Protein AF-A0A8T3BME5-F1 (afdb_monomer_lite)

Sequence (78 aa):
MFANVIKKEEEIVKLEGLEEDECLQLLNSHAFAGVDNPPNDHKKLRTIAGEIVKKLLGSPLVAKVIGGVLKDNLDERH

Structure (mmCIF, N/CA/C/O backbone):
data_AF-A0A8T3BME5-F1
#
_entry.id   AF-A0A8T3BME5-F1
#
loop_
_atom_site.group_PDB
_atom_site.id
_atom_site.type_symbol
_atom_site.label_atom_id
_atom_site.label_alt_id
_atom_site.label_comp_id
_atom_site.label_asym_id
_atom_site.label_entity_id
_atom_site.label_seq_id
_atom_site.pdbx_PDB_ins_code
_atom_site.Cartn_x
_atom_site.Cartn_y
_atom_site.Cartn_z
_atom_site.occupancy
_atom_site.B_iso_or_equiv
_atom_site.auth_seq_id
_atom_site.auth_comp_id
_atom_site.auth_asym_id
_atom_site.auth_atom_id
_atom_site.pdbx_PDB_model_num
ATOM 1 N N . MET A 1 1 ? -33.512 -17.199 41.304 1.00 53.81 1 MET A N 1
ATOM 2 C CA . MET A 1 1 ? -32.943 -15.836 41.151 1.00 53.81 1 MET A CA 1
ATOM 3 C C . MET A 1 1 ? -31.573 -15.979 40.486 1.00 53.81 1 MET A C 1
ATOM 5 O O . MET A 1 1 ? -31.013 -17.051 40.637 1.00 53.81 1 MET A O 1
ATOM 9 N N . PHE A 1 2 ? -31.087 -14.972 39.742 1.00 54.66 2 PHE A N 1
ATOM 10 C CA . PHE A 1 2 ? -29.841 -14.940 38.926 1.00 54.66 2 PHE A CA 1
ATOM 11 C C . PHE A 1 2 ? -29.944 -15.262 37.415 1.00 54.66 2 PHE A C 1
ATOM 13 O O . PHE A 1 2 ? -28.992 -15.755 36.828 1.00 54.66 2 PHE A O 1
ATOM 20 N N . ALA A 1 3 ? -31.047 -14.910 36.743 1.00 56.66 3 ALA A N 1
ATOM 21 C CA . ALA A 1 3 ? -31.092 -14.874 35.266 1.00 56.66 3 ALA A CA 1
ATOM 22 C C . ALA A 1 3 ? -30.556 -13.553 34.663 1.00 56.66 3 ALA A C 1
ATOM 24 O O . ALA A 1 3 ? -30.609 -13.352 33.456 1.00 56.66 3 ALA A O 1
ATOM 25 N N . ASN A 1 4 ? -30.027 -12.650 35.494 1.00 61.03 4 ASN A N 1
ATOM 26 C CA . ASN A 1 4 ? -29.437 -11.384 35.061 1.00 61.03 4 ASN A CA 1
ATOM 27 C C . ASN A 1 4 ? -27.912 -11.475 35.152 1.00 61.03 4 ASN A C 1
ATOM 29 O O . ASN A 1 4 ? -27.290 -10.755 35.928 1.00 61.03 4 ASN A O 1
ATOM 33 N N . VAL A 1 5 ? -27.310 -12.410 34.422 1.00 63.12 5 VAL A N 1
ATOM 34 C CA . VAL A 1 5 ? -25.852 -12.524 34.345 1.00 63.12 5 VAL A CA 1
ATOM 35 C C . VAL A 1 5 ? -25.434 -12.042 32.962 1.00 63.12 5 VAL A C 1
ATOM 37 O O . VAL A 1 5 ? -25.565 -12.751 31.975 1.00 63.12 5 VAL A O 1
ATOM 40 N N . ILE A 1 6 ? -24.954 -10.795 32.953 1.00 65.12 6 ILE A N 1
ATOM 41 C CA . ILE A 1 6 ? -24.202 -10.129 31.884 1.00 65.12 6 ILE A CA 1
ATOM 42 C C . ILE A 1 6 ? -25.044 -9.809 30.639 1.00 65.12 6 ILE A C 1
ATOM 44 O O . ILE A 1 6 ? -25.044 -10.525 29.642 1.00 65.12 6 ILE A O 1
ATOM 48 N N . LYS A 1 7 ? -25.695 -8.638 30.652 1.00 64.56 7 LYS A N 1
ATOM 49 C CA . LYS A 1 7 ? -25.924 -7.913 29.398 1.00 64.56 7 LYS A CA 1
ATOM 50 C C . LYS A 1 7 ? -24.543 -7.473 28.910 1.00 64.56 7 LYS A C 1
ATOM 52 O O . LYS A 1 7 ? -23.963 -6.561 29.489 1.00 64.56 7 LYS A O 1
ATOM 57 N N . LYS A 1 8 ? -23.976 -8.177 27.932 1.00 67.81 8 LYS A N 1
ATOM 58 C CA . LYS A 1 8 ? -22.772 -7.718 27.240 1.00 67.81 8 LYS A CA 1
ATOM 59 C C . LYS A 1 8 ? -23.207 -6.526 26.392 1.00 67.81 8 LYS A C 1
ATOM 61 O O . LYS A 1 8 ? -24.025 -6.705 25.495 1.00 67.81 8 LYS A O 1
ATOM 66 N N . GLU A 1 9 ? -22.752 -5.323 26.725 1.00 73.44 9 GLU A N 1
ATOM 67 C CA . GLU A 1 9 ? -22.899 -4.196 25.806 1.00 73.44 9 GLU A CA 1
ATOM 68 C C . GLU A 1 9 ? -22.132 -4.544 24.529 1.00 73.44 9 GLU A C 1
ATOM 70 O O . GLU A 1 9 ? -20.932 -4.827 24.560 1.00 73.44 9 GLU A O 1
ATOM 75 N N . GLU A 1 10 ? -22.856 -4.631 23.417 1.00 78.00 10 GLU A N 1
ATOM 76 C CA . GLU A 1 10 ? -22.254 -4.758 22.099 1.00 78.00 10 GLU A CA 1
ATOM 77 C C . GLU A 1 10 ? -21.747 -3.375 21.698 1.00 78.00 10 GLU A C 1
ATOM 79 O O . GLU A 1 10 ? -22.514 -2.499 21.302 1.00 78.00 10 GLU A O 1
ATOM 84 N N . GLU A 1 11 ? -20.444 -3.161 21.856 1.00 86.25 11 GLU A N 1
ATOM 85 C CA . GLU A 1 11 ? -19.788 -1.955 21.372 1.00 86.25 11 GLU A CA 1
ATOM 86 C C . GLU A 1 11 ? -19.589 -2.069 19.855 1.00 86.25 11 GLU A C 1
ATOM 88 O O . GLU A 1 11 ? -18.827 -2.905 19.364 1.00 86.25 11 GLU A O 1
ATOM 93 N N . ILE A 1 12 ? -20.309 -1.239 19.096 1.00 89.06 12 ILE A N 1
ATOM 94 C CA . ILE A 1 12 ? -20.138 -1.139 17.646 1.00 89.06 12 ILE A CA 1
ATOM 95 C C . ILE A 1 12 ? -18.978 -0.184 17.374 1.00 89.06 12 ILE A C 1
ATOM 97 O O . ILE A 1 12 ? -19.117 1.031 17.500 1.00 89.06 12 ILE A O 1
ATOM 101 N N . VAL A 1 13 ? -17.843 -0.737 16.949 1.00 92.06 13 VAL A N 1
ATOM 102 C CA . VAL A 1 13 ? -16.695 0.048 16.487 1.00 92.06 13 VAL A CA 1
ATOM 103 C C . VAL A 1 13 ? -16.769 0.191 14.971 1.00 92.06 13 VAL A C 1
ATOM 105 O O . VAL A 1 13 ? -16.698 -0.794 14.234 1.00 92.06 13 VAL A O 1
ATOM 108 N N . LYS A 1 14 ? -16.908 1.427 14.491 1.00 92.81 14 LYS A N 1
ATOM 109 C CA . LYS A 1 14 ? -16.825 1.731 13.062 1.00 92.81 14 LYS A CA 1
ATOM 110 C C . LYS A 1 14 ? -15.354 1.814 12.660 1.00 92.81 14 LYS A C 1
ATOM 112 O O . LYS A 1 14 ? -14.616 2.643 13.183 1.00 92.81 14 LYS A O 1
ATOM 117 N N . LEU A 1 15 ? -14.938 0.954 11.735 1.00 92.94 15 LEU A N 1
ATOM 118 C CA . LEU A 1 15 ? -13.611 1.037 11.132 1.00 92.94 15 LEU A CA 1
ATOM 119 C C . LEU A 1 15 ? -13.594 2.179 10.116 1.00 92.94 15 LEU A C 1
ATOM 121 O O . LEU A 1 15 ? -14.450 2.237 9.230 1.00 92.94 15 LEU A O 1
ATOM 125 N N . GLU A 1 16 ? -12.625 3.072 10.258 1.00 94.56 16 GLU A N 1
ATOM 126 C CA . GLU A 1 16 ? -12.357 4.121 9.279 1.00 94.56 16 GLU A CA 1
ATOM 127 C C . GLU A 1 16 ? -11.378 3.619 8.204 1.00 94.56 16 GLU A C 1
ATOM 129 O O . GLU A 1 16 ? -10.785 2.542 8.320 1.00 94.56 16 GLU A O 1
ATOM 134 N N . GLY A 1 17 ? -11.260 4.383 7.116 1.00 94.94 17 GLY A N 1
ATOM 135 C CA . GLY A 1 17 ? -10.257 4.130 6.084 1.00 94.94 17 GLY A CA 1
ATOM 136 C C . GLY A 1 17 ? -8.834 4.355 6.599 1.00 94.94 17 GLY A C 1
ATOM 137 O O . GLY A 1 17 ? -8.626 5.008 7.619 1.00 94.94 17 GLY A O 1
ATOM 138 N N . LEU A 1 18 ? -7.862 3.822 5.865 1.00 96.62 18 LEU A N 1
ATOM 139 C CA . LEU A 1 18 ? -6.443 4.052 6.114 1.00 96.62 18 LEU A CA 1
ATOM 140 C C . LEU A 1 18 ? -6.037 5.481 5.745 1.00 96.62 18 LEU A C 1
ATOM 142 O O . LEU A 1 18 ? -6.561 6.054 4.783 1.00 96.62 18 LEU A O 1
ATOM 146 N N . GLU A 1 19 ? -5.037 6.012 6.442 1.00 96.81 19 GLU A N 1
ATOM 147 C CA . GLU A 1 19 ? -4.364 7.238 6.019 1.00 96.81 19 GLU A CA 1
ATOM 148 C C . GLU A 1 19 ? -3.648 7.030 4.670 1.00 96.81 19 GLU A C 1
ATOM 150 O O . GLU A 1 19 ? -3.359 5.903 4.249 1.00 96.81 19 GLU A O 1
ATOM 155 N N . GLU A 1 20 ? -3.357 8.119 3.951 1.00 95.25 20 GLU A N 1
ATOM 156 C CA . GLU A 1 20 ? -2.710 8.032 2.632 1.00 95.25 20 GLU A CA 1
ATOM 157 C C . GLU A 1 20 ? -1.341 7.338 2.707 1.00 95.25 20 GLU A C 1
ATOM 159 O O . GLU A 1 20 ? -1.024 6.509 1.849 1.00 95.25 20 GLU A O 1
ATOM 164 N N . ASP A 1 21 ? -0.565 7.612 3.759 1.00 95.81 21 ASP A N 1
ATOM 165 C CA . ASP A 1 21 ? 0.746 6.997 3.983 1.00 95.81 21 ASP A CA 1
ATOM 166 C C . ASP A 1 21 ? 0.635 5.492 4.270 1.00 95.81 21 ASP A C 1
ATOM 168 O O . ASP A 1 21 ? 1.439 4.698 3.775 1.00 95.81 21 ASP A O 1
ATOM 172 N N . GLU A 1 22 ? -0.395 5.069 5.005 1.00 96.62 22 GLU A N 1
ATOM 173 C CA . GLU A 1 22 ? -0.681 3.655 5.267 1.00 96.62 22 GLU A CA 1
ATOM 174 C C . GLU A 1 22 ? -1.138 2.936 3.989 1.00 96.62 22 GLU A C 1
ATOM 176 O O . GLU A 1 22 ? -0.670 1.834 3.684 1.00 96.62 22 GLU A O 1
ATOM 181 N N . CYS A 1 23 ? -1.991 3.579 3.183 1.00 97.06 23 CYS A N 1
ATOM 182 C CA . CYS A 1 23 ? -2.363 3.091 1.854 1.00 97.06 23 CYS A CA 1
ATOM 183 C C . CYS A 1 23 ? -1.139 2.936 0.945 1.00 97.06 23 CYS A C 1
ATOM 185 O O . CYS A 1 23 ? -1.036 1.949 0.214 1.00 97.06 23 CYS A O 1
ATOM 187 N N . LEU A 1 24 ? -0.205 3.889 0.991 1.00 96.06 24 LEU A N 1
ATOM 188 C CA . LEU A 1 24 ? 1.029 3.861 0.211 1.00 96.06 24 LEU A CA 1
ATOM 189 C C . LEU A 1 24 ? 1.955 2.734 0.641 1.00 96.06 24 LEU A C 1
ATOM 191 O O . LEU A 1 24 ? 2.511 2.041 -0.214 1.00 96.06 24 LEU A O 1
ATOM 195 N N . GLN A 1 25 ? 2.100 2.509 1.945 1.00 95.44 25 GLN A N 1
ATOM 196 C CA . GLN A 1 25 ? 2.849 1.369 2.464 1.00 95.44 25 GLN A CA 1
ATOM 197 C C . GLN A 1 25 ? 2.225 0.048 2.013 1.00 95.44 25 GLN A C 1
ATOM 199 O O . GLN A 1 25 ? 2.935 -0.810 1.483 1.00 95.44 25 GLN A O 1
ATOM 204 N N . LEU A 1 26 ? 0.903 -0.095 2.147 1.00 96.19 26 LEU A N 1
ATOM 205 C CA . LEU A 1 26 ? 0.187 -1.302 1.745 1.00 96.19 26 LEU A CA 1
ATOM 206 C C . LEU A 1 26 ? 0.327 -1.567 0.241 1.00 96.19 26 LEU A C 1
ATOM 208 O O . LEU A 1 26 ? 0.718 -2.667 -0.151 1.00 96.19 26 LEU A O 1
ATOM 212 N N . LEU A 1 27 ? 0.079 -0.562 -0.600 1.00 95.56 27 LEU A N 1
ATOM 213 C CA . LEU A 1 27 ? 0.219 -0.675 -2.052 1.00 95.56 27 LEU A CA 1
ATOM 214 C C . LEU A 1 27 ? 1.651 -1.065 -2.435 1.00 95.56 27 LEU A C 1
ATOM 216 O O . LEU A 1 27 ? 1.836 -2.029 -3.177 1.00 95.56 27 LEU A O 1
ATOM 220 N N . ASN A 1 28 ? 2.664 -0.379 -1.895 1.00 93.19 28 ASN A N 1
ATOM 221 C CA . ASN A 1 28 ? 4.068 -0.671 -2.189 1.00 93.19 28 ASN A CA 1
ATOM 222 C C . ASN A 1 28 ? 4.475 -2.079 -1.734 1.00 93.19 28 ASN A C 1
ATOM 224 O O . ASN A 1 28 ? 5.231 -2.749 -2.437 1.00 93.19 28 ASN A O 1
ATOM 228 N N . SER A 1 29 ? 3.965 -2.544 -0.589 1.00 92.81 29 SER A N 1
ATOM 229 C CA . SER A 1 29 ? 4.247 -3.895 -0.089 1.00 92.81 29 SER A CA 1
ATOM 230 C C . SER A 1 29 ? 3.790 -4.980 -1.066 1.00 92.81 29 SER A C 1
ATOM 232 O O . SER A 1 29 ? 4.440 -6.014 -1.185 1.00 92.81 29 SER A O 1
ATOM 234 N N . HIS A 1 30 ? 2.706 -4.722 -1.803 1.00 93.25 30 HIS A N 1
ATOM 235 C CA . HIS A 1 30 ? 2.155 -5.643 -2.789 1.00 93.25 30 HIS A CA 1
ATOM 236 C C . HIS A 1 30 ? 2.774 -5.453 -4.181 1.00 93.25 30 HIS A C 1
ATOM 238 O O . HIS A 1 30 ? 3.117 -6.450 -4.813 1.00 93.25 30 HIS A O 1
ATOM 244 N N . ALA A 1 31 ? 2.976 -4.208 -4.624 1.00 91.69 31 ALA A N 1
ATOM 245 C CA . ALA A 1 31 ? 3.551 -3.873 -5.932 1.00 91.69 31 ALA A CA 1
ATOM 246 C C . ALA A 1 31 ? 5.009 -4.316 -6.087 1.00 91.69 31 ALA A C 1
ATOM 248 O O . ALA A 1 31 ? 5.409 -4.770 -7.153 1.00 91.69 31 ALA A O 1
ATOM 249 N N . PHE A 1 32 ? 5.796 -4.221 -5.015 1.00 88.81 32 PHE A N 1
ATOM 250 C CA . PHE A 1 32 ? 7.227 -4.537 -5.032 1.00 88.81 32 PHE A CA 1
ATOM 251 C C . PHE A 1 32 ? 7.554 -5.858 -4.320 1.00 88.81 32 PHE A C 1
ATOM 253 O O . PHE A 1 32 ? 8.712 -6.123 -4.000 1.00 88.81 32 PHE A O 1
ATOM 260 N N . ALA A 1 33 ? 6.549 -6.699 -4.052 1.00 88.69 33 ALA A N 1
ATOM 261 C CA . ALA A 1 33 ? 6.758 -7.990 -3.406 1.00 88.69 33 ALA A CA 1
ATOM 262 C C . ALA A 1 33 ? 7.662 -8.896 -4.262 1.00 88.69 33 ALA A C 1
ATOM 264 O O . ALA A 1 33 ? 7.267 -9.315 -5.350 1.00 88.69 33 ALA A O 1
ATOM 265 N N . GLY A 1 34 ? 8.840 -9.248 -3.737 1.00 83.25 34 GLY A N 1
ATOM 266 C CA . GLY A 1 34 ? 9.813 -10.110 -4.422 1.00 83.25 34 GLY A CA 1
ATOM 267 C C . GLY A 1 34 ? 10.708 -9.387 -5.433 1.00 83.25 34 GLY A C 1
ATOM 268 O O . GLY A 1 34 ? 11.351 -10.046 -6.242 1.00 83.25 34 GLY A O 1
ATOM 269 N N . VAL A 1 35 ? 10.742 -8.052 -5.411 1.00 80.19 35 VAL A N 1
ATOM 270 C CA . VAL A 1 35 ? 11.690 -7.259 -6.199 1.00 80.19 35 VAL A CA 1
ATOM 271 C C . VAL A 1 35 ? 12.977 -7.084 -5.386 1.00 80.19 35 VAL A C 1
ATOM 273 O O . VAL A 1 35 ? 12.979 -6.365 -4.391 1.00 80.19 35 VAL A O 1
ATOM 276 N N . ASP A 1 36 ? 14.067 -7.723 -5.820 1.00 68.06 36 ASP A N 1
ATOM 277 C CA . ASP A 1 36 ? 15.388 -7.660 -5.161 1.00 68.06 36 ASP A CA 1
ATOM 278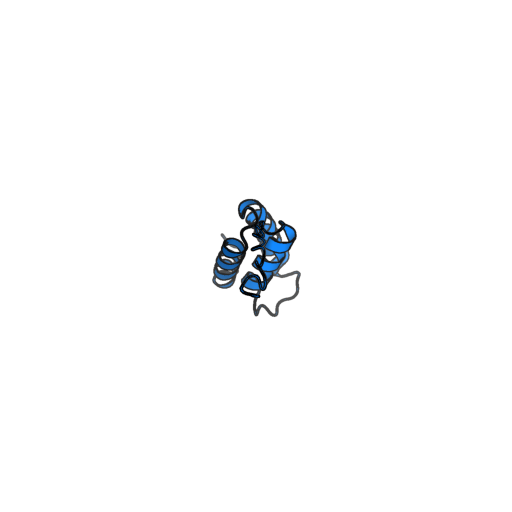 C C . ASP A 1 36 ? 16.154 -6.348 -5.436 1.00 68.06 36 ASP A C 1
ATOM 280 O O . ASP A 1 36 ? 17.240 -6.117 -4.900 1.00 68.06 36 ASP A O 1
ATOM 284 N N . ASN A 1 37 ? 15.603 -5.475 -6.285 1.00 62.91 37 ASN A N 1
ATOM 285 C CA . ASN A 1 37 ? 16.294 -4.280 -6.751 1.00 62.91 37 ASN A CA 1
ATOM 286 C C . ASN A 1 37 ? 16.369 -3.176 -5.680 1.00 62.91 37 ASN A C 1
ATOM 288 O O . ASN A 1 37 ? 15.428 -2.984 -4.899 1.00 62.91 37 ASN A O 1
ATOM 292 N N . PRO A 1 38 ? 17.467 -2.396 -5.657 1.00 58.88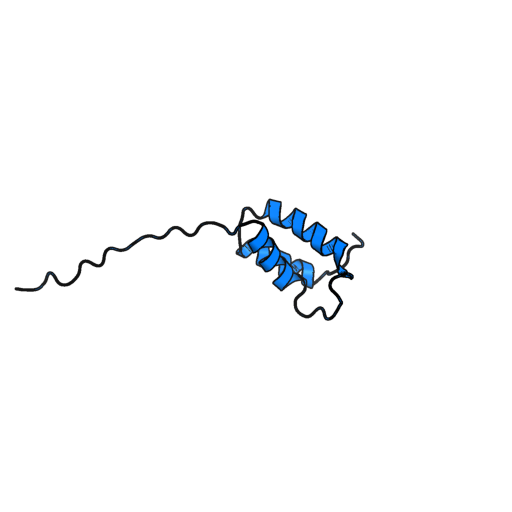 38 PRO A N 1
ATOM 293 C CA . PRO A 1 38 ? 17.646 -1.306 -4.714 1.00 58.88 38 PRO A CA 1
ATOM 294 C C . PRO A 1 38 ? 16.511 -0.267 -4.798 1.00 58.88 38 PRO A C 1
ATOM 296 O O . PRO A 1 38 ? 15.913 -0.064 -5.857 1.00 58.88 38 PRO A O 1
ATOM 299 N N . PRO A 1 39 ? 16.246 0.481 -3.706 1.00 59.50 39 PRO A N 1
ATOM 300 C CA . PRO A 1 39 ? 15.139 1.443 -3.607 1.00 59.50 39 PRO A CA 1
ATOM 301 C C . PRO A 1 39 ? 15.062 2.483 -4.735 1.00 59.50 39 PRO A C 1
ATOM 303 O O . PRO A 1 39 ? 14.010 3.089 -4.946 1.00 59.50 39 PRO A O 1
ATOM 306 N N . ASN A 1 40 ? 16.174 2.709 -5.437 1.00 64.88 40 ASN A N 1
ATOM 307 C CA . ASN A 1 40 ? 16.306 3.715 -6.478 1.00 64.88 40 ASN A CA 1
ATOM 308 C C . ASN A 1 40 ? 15.806 3.254 -7.860 1.00 64.88 40 ASN A C 1
ATOM 310 O O . ASN A 1 40 ? 15.411 4.104 -8.656 1.00 64.88 40 ASN A O 1
ATOM 314 N N . ASP A 1 41 ? 15.749 1.945 -8.125 1.00 69.44 41 ASP A N 1
ATOM 315 C CA . ASP A 1 41 ? 15.426 1.408 -9.460 1.00 69.44 41 ASP A CA 1
ATOM 316 C C . ASP A 1 41 ? 13.950 1.600 -9.835 1.00 69.44 41 ASP A C 1
ATOM 318 O O . ASP A 1 41 ? 13.583 1.574 -11.005 1.00 69.44 41 ASP A O 1
ATOM 322 N N . HIS A 1 42 ? 13.103 1.889 -8.844 1.00 77.75 42 HIS A N 1
ATOM 323 C CA . HIS A 1 42 ? 11.667 2.102 -9.029 1.00 77.75 42 HIS A CA 1
ATOM 324 C C . HIS A 1 42 ? 11.185 3.454 -8.497 1.00 77.75 42 HIS A C 1
ATOM 326 O O . HIS A 1 42 ? 10.014 3.608 -8.144 1.00 77.75 42 HIS A O 1
ATOM 332 N N . LYS A 1 43 ? 12.067 4.460 -8.425 1.00 85.19 43 LYS A N 1
ATOM 333 C CA . LYS A 1 43 ? 11.722 5.781 -7.872 1.00 85.19 43 LYS A CA 1
ATOM 334 C C . LYS A 1 43 ? 10.511 6.411 -8.571 1.00 85.19 43 LYS A C 1
ATOM 336 O O . LYS A 1 43 ? 9.622 6.918 -7.894 1.00 85.19 43 LYS A O 1
ATOM 341 N N . LYS A 1 44 ? 10.438 6.319 -9.904 1.00 86.50 44 LYS A N 1
ATOM 342 C CA . LYS A 1 44 ? 9.296 6.812 -10.693 1.00 86.50 44 LYS A CA 1
ATOM 343 C C . LYS A 1 44 ? 8.003 6.061 -10.372 1.00 86.50 44 LYS A C 1
ATOM 345 O O . LYS A 1 44 ? 6.991 6.699 -10.102 1.00 86.50 44 LYS A O 1
ATOM 350 N N . LEU A 1 45 ? 8.042 4.728 -10.323 1.00 86.56 45 LEU A N 1
ATOM 351 C CA . LEU A 1 45 ? 6.874 3.908 -9.975 1.00 86.56 45 LEU A CA 1
ATOM 352 C C . LEU A 1 45 ? 6.378 4.187 -8.550 1.00 86.56 45 LEU A C 1
ATOM 354 O O . LEU A 1 45 ? 5.176 4.244 -8.322 1.00 86.56 45 LEU A O 1
ATOM 358 N N . ARG A 1 46 ? 7.284 4.442 -7.598 1.00 88.38 46 ARG A N 1
ATOM 359 C CA . ARG A 1 46 ? 6.923 4.864 -6.234 1.00 88.38 46 ARG A CA 1
ATOM 360 C C . ARG A 1 46 ? 6.269 6.246 -6.204 1.00 88.38 46 ARG A C 1
ATOM 362 O O . ARG A 1 46 ? 5.337 6.456 -5.436 1.00 88.38 46 ARG A O 1
ATOM 369 N N . THR A 1 47 ? 6.712 7.176 -7.052 1.00 91.00 47 THR A N 1
ATOM 370 C CA . THR A 1 47 ? 6.029 8.467 -7.229 1.00 91.00 47 THR A CA 1
ATOM 371 C C . THR A 1 47 ? 4.628 8.280 -7.815 1.00 91.00 47 THR A C 1
ATOM 373 O O . THR A 1 47 ? 3.680 8.865 -7.303 1.00 91.00 47 THR A O 1
ATOM 376 N N . ILE A 1 48 ? 4.471 7.417 -8.825 1.00 90.75 48 ILE A N 1
ATOM 377 C CA . ILE A 1 48 ? 3.161 7.090 -9.414 1.00 90.75 48 ILE A CA 1
ATOM 378 C C . ILE A 1 48 ? 2.240 6.444 -8.371 1.00 90.75 48 ILE A C 1
ATOM 380 O O . ILE A 1 48 ? 1.085 6.843 -8.249 1.00 90.75 48 ILE A O 1
ATOM 384 N N . ALA A 1 49 ? 2.749 5.507 -7.567 1.00 92.19 49 ALA A N 1
ATOM 385 C CA . ALA A 1 49 ? 2.017 4.923 -6.446 1.00 92.19 49 ALA A CA 1
ATOM 386 C C . ALA A 1 49 ? 1.509 5.996 -5.465 1.00 92.19 49 ALA A C 1
ATOM 388 O O . ALA A 1 49 ? 0.367 5.916 -5.019 1.00 92.19 49 ALA A O 1
ATOM 389 N N . GLY A 1 50 ? 2.310 7.034 -5.201 1.00 94.12 50 GLY A N 1
ATOM 390 C CA . GLY A 1 50 ? 1.906 8.205 -4.415 1.00 94.12 50 GLY A CA 1
ATOM 391 C C . GLY A 1 50 ? 0.709 8.967 -5.002 1.00 94.12 50 GLY A C 1
ATOM 392 O O . GLY A 1 50 ? -0.173 9.402 -4.269 1.00 94.12 50 GLY A O 1
ATOM 393 N N . GLU A 1 51 ? 0.617 9.095 -6.325 1.00 94.88 51 GLU A N 1
ATOM 394 C CA . GLU A 1 51 ? -0.546 9.723 -6.973 1.00 94.88 51 GLU A CA 1
ATOM 395 C C . GLU A 1 51 ? -1.770 8.797 -7.024 1.00 94.88 51 GLU A C 1
ATOM 397 O O . GLU A 1 51 ? -2.912 9.265 -6.989 1.00 94.88 51 GLU A O 1
ATOM 402 N N . ILE A 1 52 ? -1.553 7.480 -7.075 1.00 94.12 52 ILE A N 1
ATOM 403 C CA . ILE A 1 52 ? -2.625 6.481 -7.016 1.00 94.12 52 ILE A CA 1
ATOM 404 C C . ILE A 1 52 ? -3.309 6.516 -5.649 1.00 94.12 52 ILE A C 1
ATOM 406 O O . ILE A 1 52 ? -4.538 6.527 -5.603 1.00 94.12 52 ILE A O 1
ATOM 410 N N . VAL A 1 53 ? -2.553 6.562 -4.544 1.00 96.12 53 VAL A N 1
ATOM 411 C CA . VAL A 1 53 ? -3.131 6.468 -3.187 1.00 96.12 53 VAL A CA 1
ATOM 412 C C . VAL A 1 53 ? -4.090 7.605 -2.853 1.00 96.12 53 VAL A C 1
ATOM 414 O O . VAL A 1 53 ? -5.118 7.356 -2.225 1.00 96.12 53 VAL A O 1
ATOM 417 N N . LYS A 1 54 ? -3.860 8.802 -3.405 1.00 95.19 54 LYS A N 1
ATOM 418 C CA .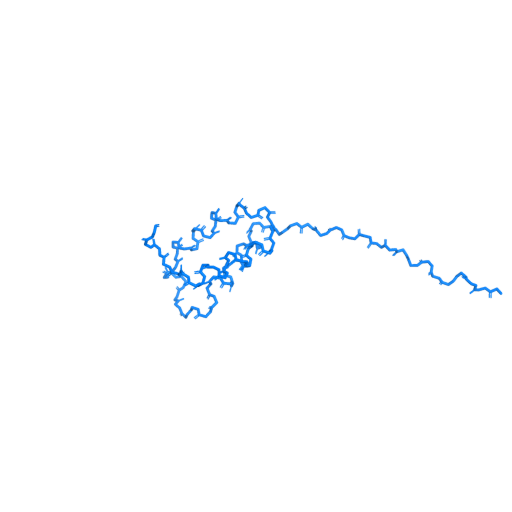 LYS A 1 54 ? -4.779 9.952 -3.308 1.00 95.19 54 LYS A CA 1
ATOM 419 C C . LYS A 1 54 ? -6.168 9.666 -3.893 1.00 95.19 54 LYS A C 1
ATOM 421 O O . LYS A 1 54 ? -7.138 10.346 -3.578 1.00 95.19 54 LYS A O 1
ATOM 426 N N . LYS A 1 55 ? -6.284 8.665 -4.774 1.00 95.06 55 LYS A N 1
ATOM 427 C CA . LYS A 1 55 ? -7.545 8.234 -5.402 1.00 95.06 55 LYS A CA 1
ATOM 428 C C . LYS A 1 55 ? -8.191 7.039 -4.695 1.00 95.06 55 LYS A C 1
ATOM 430 O O . LYS A 1 55 ? -9.293 6.653 -5.074 1.00 95.06 55 LYS A O 1
ATOM 435 N N . LEU A 1 56 ? -7.534 6.449 -3.693 1.00 93.44 56 LEU A N 1
ATOM 436 C CA . LEU A 1 56 ? -8.008 5.236 -3.013 1.00 93.44 56 LEU A CA 1
ATOM 437 C C . LEU A 1 56 ? -9.018 5.505 -1.902 1.00 93.44 56 LEU A C 1
ATOM 439 O O . LEU A 1 56 ? -9.646 4.555 -1.435 1.00 93.44 56 LEU A O 1
ATOM 443 N N . LEU A 1 57 ? -9.172 6.766 -1.481 1.00 93.12 57 LEU A N 1
ATOM 444 C CA . LEU A 1 57 ? -10.098 7.177 -0.418 1.00 93.12 57 LEU A CA 1
ATOM 445 C C . LEU A 1 57 ? -9.925 6.335 0.863 1.00 93.12 57 LEU A C 1
ATOM 447 O O . LEU A 1 57 ? -10.902 5.937 1.493 1.00 93.12 57 LEU A O 1
ATOM 451 N N . GLY A 1 58 ? -8.677 5.991 1.197 1.00 94.62 58 GLY A N 1
ATOM 452 C CA . GLY A 1 58 ? -8.345 5.178 2.367 1.00 94.62 58 GLY A CA 1
ATOM 453 C C . GLY A 1 58 ? -8.745 3.702 2.273 1.00 94.62 58 GLY A C 1
ATOM 454 O O . GLY A 1 58 ? -8.732 3.009 3.286 1.00 94.62 58 GLY A O 1
ATOM 455 N N . SER A 1 59 ? -9.136 3.186 1.099 1.00 96.88 59 SER A N 1
ATOM 456 C CA . SER A 1 59 ? -9.584 1.795 0.969 1.00 96.88 59 SER A CA 1
ATOM 457 C C . SER A 1 59 ? -8.410 0.798 0.954 1.00 96.88 59 SER A C 1
ATOM 459 O O . SER A 1 59 ? -7.709 0.696 -0.063 1.00 96.88 59 SER A O 1
ATOM 461 N N . PRO A 1 60 ? -8.229 -0.033 2.004 1.00 95.38 60 PRO A N 1
ATOM 462 C CA . PRO A 1 60 ? -7.157 -1.031 2.039 1.00 95.38 60 PRO A CA 1
ATOM 463 C C . PRO A 1 60 ? -7.328 -2.113 0.966 1.00 95.38 60 PRO A C 1
ATOM 465 O O . PRO A 1 60 ? -6.349 -2.639 0.434 1.00 95.38 60 PRO A O 1
ATOM 468 N N . 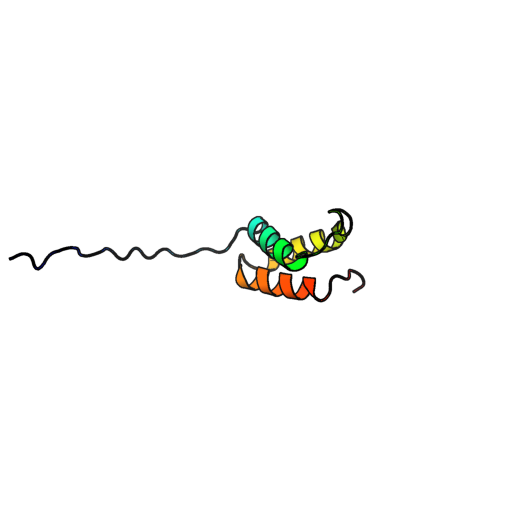LEU A 1 61 ? -8.574 -2.439 0.609 1.00 96.62 61 LEU A N 1
ATOM 469 C CA . LEU A 1 61 ? -8.860 -3.431 -0.423 1.00 96.62 61 LEU A CA 1
ATOM 470 C C . LEU A 1 61 ? -8.393 -2.948 -1.799 1.00 96.62 61 LEU A C 1
ATOM 472 O O . LEU A 1 61 ? -7.730 -3.699 -2.513 1.00 96.62 61 LEU A O 1
ATOM 476 N N . VAL A 1 62 ? -8.693 -1.695 -2.159 1.00 96.62 62 VAL A N 1
ATOM 477 C CA . VAL A 1 62 ? -8.274 -1.139 -3.454 1.00 96.62 62 VAL A CA 1
ATOM 478 C C . VAL A 1 62 ? -6.751 -0.992 -3.501 1.00 96.62 62 VAL A C 1
ATOM 480 O O . VAL A 1 62 ? -6.148 -1.376 -4.502 1.00 96.62 62 VAL A O 1
ATOM 483 N N . ALA A 1 63 ? -6.113 -0.550 -2.409 1.00 97.00 63 ALA A N 1
ATOM 484 C CA . ALA A 1 63 ? -4.651 -0.485 -2.306 1.00 97.00 63 ALA A CA 1
ATOM 485 C C . ALA A 1 63 ? -3.987 -1.843 -2.590 1.00 97.00 63 ALA A C 1
ATOM 487 O O . ALA A 1 63 ? -3.046 -1.926 -3.382 1.00 97.00 63 ALA A O 1
ATOM 488 N N . LYS A 1 64 ? -4.519 -2.922 -2.003 1.00 96.12 64 LYS A N 1
ATOM 489 C CA . LYS A 1 64 ? -4.031 -4.287 -2.231 1.00 96.12 64 LYS A CA 1
ATOM 490 C C . LYS A 1 64 ? -4.224 -4.748 -3.674 1.00 96.12 64 LYS A C 1
ATOM 492 O O . LYS A 1 64 ? -3.302 -5.319 -4.253 1.00 96.12 64 LYS A O 1
ATOM 497 N N . VAL A 1 65 ? -5.407 -4.520 -4.248 1.00 96.06 65 VAL A N 1
ATOM 498 C CA . VAL A 1 65 ? -5.717 -4.940 -5.623 1.00 96.06 65 VAL A CA 1
ATOM 499 C C . VAL A 1 65 ? -4.811 -4.224 -6.620 1.00 96.06 65 VAL A C 1
ATOM 501 O O . VAL A 1 65 ? -4.182 -4.886 -7.440 1.00 96.06 65 VAL A O 1
ATOM 504 N N . ILE A 1 66 ? -4.680 -2.898 -6.519 1.00 94.38 66 ILE A N 1
ATOM 505 C CA . ILE A 1 66 ? -3.805 -2.139 -7.421 1.00 94.38 66 ILE A CA 1
ATOM 506 C C . ILE A 1 66 ? -2.341 -2.529 -7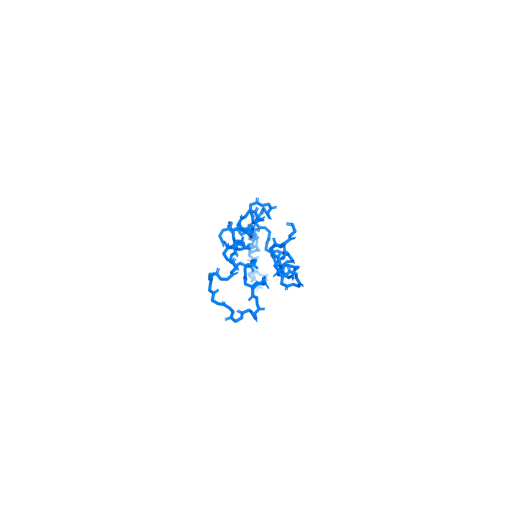.216 1.00 94.38 66 ILE A C 1
ATOM 508 O O . ILE A 1 66 ? -1.630 -2.704 -8.200 1.00 94.38 66 ILE A O 1
ATOM 512 N N . GLY A 1 67 ? -1.895 -2.739 -5.974 1.00 93.62 67 GLY A N 1
ATOM 513 C CA . GLY A 1 67 ? -0.549 -3.243 -5.707 1.00 93.62 67 GLY A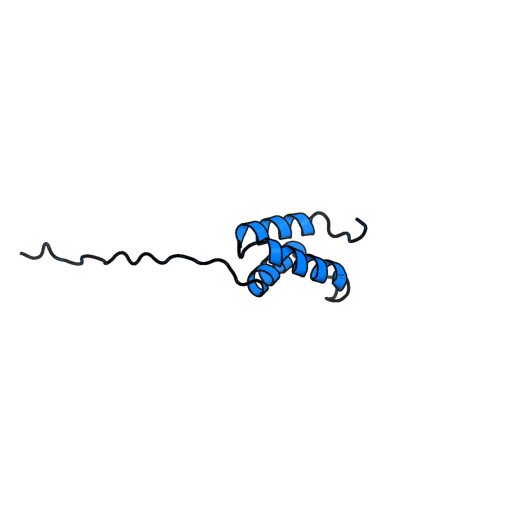 CA 1
ATOM 514 C C . GLY A 1 67 ? -0.275 -4.574 -6.418 1.00 93.62 67 GLY A C 1
ATOM 515 O O . GLY A 1 67 ? 0.754 -4.720 -7.065 1.00 93.62 67 GLY A O 1
ATOM 516 N N . GLY A 1 68 ? -1.221 -5.516 -6.386 1.00 92.88 68 GLY A N 1
ATOM 517 C CA . GLY A 1 68 ? -1.114 -6.766 -7.148 1.00 92.88 68 GLY A CA 1
ATOM 518 C C . GLY A 1 68 ? -1.020 -6.547 -8.662 1.00 92.88 68 GLY A C 1
ATOM 519 O O . GLY A 1 68 ? -0.148 -7.118 -9.305 1.00 92.88 68 GLY A O 1
ATOM 520 N N . VAL A 1 69 ? -1.856 -5.667 -9.220 1.00 92.06 69 VAL A N 1
ATOM 521 C CA . VAL A 1 69 ? -1.833 -5.336 -10.658 1.00 92.06 69 VAL A CA 1
ATOM 522 C C . VAL A 1 69 ? -0.501 -4.706 -11.075 1.00 92.06 69 VAL A C 1
ATOM 524 O O . VAL A 1 69 ? 0.046 -5.058 -12.117 1.00 92.06 69 VAL A O 1
ATOM 527 N N . LEU A 1 70 ? 0.045 -3.798 -10.262 1.00 89.50 70 LEU A N 1
ATOM 528 C CA . LEU A 1 70 ? 1.341 -3.166 -10.524 1.00 89.50 70 LEU A CA 1
ATOM 529 C C . LEU A 1 70 ? 2.493 -4.174 -10.481 1.00 89.50 70 LEU A C 1
ATOM 531 O O . LEU A 1 70 ? 3.438 -4.043 -11.252 1.00 89.50 70 LEU A O 1
ATOM 535 N N . LYS A 1 71 ? 2.411 -5.188 -9.612 1.00 88.56 71 LYS A N 1
ATOM 536 C CA . LYS A 1 71 ? 3.413 -6.256 -9.537 1.00 88.56 71 LYS A CA 1
ATOM 537 C C . LYS A 1 71 ? 3.496 -7.050 -10.844 1.00 88.56 71 LYS A C 1
ATOM 539 O O . LYS A 1 71 ? 4.595 -7.374 -11.288 1.00 88.56 71 LYS A O 1
ATOM 544 N N . ASP A 1 72 ? 2.351 -7.355 -11.450 1.00 85.50 72 ASP A N 1
ATOM 545 C CA . ASP A 1 72 ? 2.287 -8.132 -12.694 1.00 85.50 72 ASP A CA 1
ATOM 546 C C . ASP A 1 72 ? 2.803 -7.341 -13.909 1.00 85.50 72 ASP A C 1
ATOM 548 O O . ASP A 1 72 ? 3.198 -7.938 -14.911 1.00 85.50 72 ASP A O 1
ATOM 552 N N . ASN A 1 73 ? 2.820 -6.005 -13.829 1.00 81.31 73 ASN A N 1
ATOM 553 C CA . ASN A 1 73 ? 3.252 -5.131 -14.917 1.00 81.31 73 ASN A CA 1
ATOM 554 C C . ASN A 1 73 ? 4.104 -3.960 -14.405 1.00 81.31 73 ASN A C 1
ATOM 556 O O . ASN A 1 73 ? 3.715 -2.792 -14.456 1.00 81.31 73 ASN A O 1
ATOM 560 N N . LEU A 1 74 ? 5.281 -4.301 -13.880 1.00 75.69 74 LEU A N 1
ATOM 561 C CA . LEU A 1 74 ? 6.225 -3.359 -13.284 1.00 75.69 74 LEU A CA 1
ATOM 562 C C . LEU A 1 74 ? 7.085 -2.648 -14.354 1.00 75.69 74 LEU A C 1
ATOM 564 O O . LEU A 1 74 ? 8.314 -2.708 -14.311 1.00 75.69 74 LEU A O 1
ATOM 568 N N . ASP A 1 75 ? 6.447 -1.995 -15.330 1.00 72.50 75 ASP A N 1
ATOM 569 C CA . ASP A 1 75 ? 7.102 -1.173 -16.363 1.00 72.50 75 ASP A CA 1
ATOM 570 C C . ASP A 1 75 ? 6.633 0.291 -16.268 1.00 72.50 75 ASP A C 1
ATOM 572 O O . ASP A 1 75 ? 5.490 0.592 -15.932 1.00 72.50 75 ASP A O 1
ATOM 576 N N . GLU A 1 76 ? 7.540 1.218 -16.561 1.00 68.88 76 GLU A N 1
ATOM 577 C CA . GLU A 1 76 ? 7.302 2.664 -16.590 1.00 68.88 76 GLU A CA 1
ATOM 578 C C . GLU A 1 76 ? 7.077 3.217 -18.009 1.00 68.88 76 GLU A C 1
ATOM 580 O O . GLU A 1 76 ? 6.902 4.422 -18.177 1.00 68.88 76 GLU A O 1
ATOM 585 N N . ARG A 1 77 ? 7.115 2.364 -19.042 1.00 64.62 77 ARG A N 1
ATOM 586 C CA . ARG A 1 77 ? 7.094 2.750 -20.467 1.00 64.62 77 ARG A CA 1
ATOM 587 C C . ARG A 1 77 ? 5.702 2.938 -21.092 1.00 64.62 77 ARG A C 1
ATOM 589 O O . ARG A 1 77 ? 5.571 2.799 -22.308 1.00 64.62 77 ARG A O 1
ATOM 596 N N . HIS A 1 78 ? 4.688 3.293 -20.307 1.00 55.44 78 HIS A N 1
ATOM 597 C CA . HIS A 1 78 ? 3.318 3.511 -20.789 1.00 55.44 78 HIS A CA 1
ATOM 598 C C . HIS A 1 78 ? 2.802 4.924 -20.521 1.00 55.44 78 HIS A C 1
ATOM 600 O O . HIS A 1 78 ? 3.062 5.455 -19.420 1.00 55.44 78 HIS A O 1
#

InterPro domains:
  IPR027417 P-loop containing nucleoside triphosphate hydrolase [SSF52540] (8-72)
  IPR042197 Apoptotic protease-activating factors, helical domain [G3DSA:1.10.8.430] (17-78)

pLDDT: mean 84.83, std 13.28, range [53.81, 97.06]

Organism: Dendrobium nobile (NCBI:txid94219)

Radius of gyration: 19.77 Å; chains: 1; bounding box: 51×26×62 Å

Secondary structure (DSSP, 8-state):
------------PPPPPPPHHHHHHHHHHHHTTT--S-TTTTHHHHHHHHHHHTTSTT-HHHHHHHHHHHHHT-----

Foldseek 3Di:
DPPPDDPDPDDDDDDAAADLVVLLVLLQCLQCPPPPDDPPVCPVVSVVSSVVSVVCNRPSVVSNVNSNVNNVPVDPPD